Protein AF-A0A1U8MN24-F1 (afdb_monomer)

Secondary structure (DSSP, 8-state):
-HHHHHHHHHHHHHHHHHT-----SBGGGTSBPPGGG-EE-TTS-EE-SHHHHBGGGT--BS-B-S-SS---------S----HHHHTT--HHHHHHHSTTTT-TT-TTTTTS-HHHHHHHHTT-TTTTTSSSHHHHHHHHHHHHHHHHHHT-----GGGTS--

Nearest PDB structures (foldseek):
  6lnr-assembly1_A  TM=5.859E-01  e=6.551E-09  Simarouba glauca
  2z39-assembly2_B  TM=9.961E-01  e=8.022E-05  Brassica juncea
  2z37-assembly4_D  TM=9.514E-01  e=1.496E-04  Brassica juncea
  4wp4-assembly1_A  TM=9.692E-01  e=2.464E-04  Hevea brasiliensis
  1q9b-assembly1_A  TM=9.656E-01  e=3.581E-04  Hevea brasiliensis

Solvent-accessible surface area (backbone atoms only — not comparable to full-atom values): 9898 Å² total; per-residue (Å²): 119,72,66,62,56,52,53,53,52,53,52,51,52,54,53,57,61,72,66,64,73,79,50,56,8,26,74,91,36,78,60,30,70,38,83,90,69,38,7,15,13,58,79,12,40,69,35,85,49,66,71,14,16,16,47,92,54,42,26,66,38,66,56,40,82,82,66,93,70,81,84,84,88,84,89,88,83,90,85,86,84,77,45,58,60,41,42,80,71,49,47,65,68,57,53,45,67,76,49,72,62,53,61,36,89,89,36,94,56,41,79,66,87,44,61,68,58,52,45,57,55,45,67,77,38,74,65,59,43,56,52,79,54,73,70,49,18,46,48,49,50,51,50,51,54,50,53,54,44,62,80,63,57,71,92,73,52,76,79,63,75,77,57,133

Radius of gyration: 22.67 Å; Cα contacts (8 Å, |Δi|>4): 159; chains: 1; bounding box: 44×64×62 Å

Foldseek 3Di:
DVVVVVVVVVVVVVVVVVPPDDQQAAVSNVHHADPPQAWQAQRRDGDHDCCRADVVNVIGGNHDPPDDDDDDDDDDDDDDPCLALPCVLAPQVNVCVLVVCCLPPPHPCHPVDHPVVVSVVVVVVNCQLVDDDSVVSNVSVVVVSVVVCVVRPDPPDPVNVPDD

Sequence (164 aa):
MRLHTLLFSSLFLSYAVLLATAVQCGEEAGGGLCPGEICCSKWGYCGTTNSYCLVENGCQLNCSDGDSGGGGGGGRRGSGRDGGALGDIISSEMFEEMLPYRNHYLCPAANFYTYDAFIAAAKLYPDFAATGDNDTRKREVAAFLGQTSEETTGTITMANLENP

pLDDT: mean 77.44, std 15.34, range [38.62, 96.69]

Mean predicted aligned error: 16.93 Å

Structure (mmCIF, N/CA/C/O backbone):
data_AF-A0A1U8MN24-F1
#
_entry.id   AF-A0A1U8MN24-F1
#
loop_
_atom_site.group_PDB
_atom_site.id
_atom_site.type_symbol
_atom_site.label_atom_id
_atom_site.label_alt_id
_atom_site.label_comp_id
_atom_site.label_asym_id
_atom_site.label_entity_id
_atom_site.label_seq_id
_atom_site.pdbx_PDB_ins_code
_atom_site.Cartn_x
_atom_site.Cartn_y
_atom_site.Cartn_z
_atom_site.occupancy
_atom_site.B_iso_or_equiv
_atom_site.auth_seq_id
_atom_site.auth_comp_id
_atom_site.auth_asym_id
_atom_site.auth_atom_id
_atom_site.pdbx_PDB_model_num
ATOM 1 N N . MET A 1 1 ? 10.424 44.839 -42.350 1.00 60.81 1 MET A N 1
ATOM 2 C CA . MET A 1 1 ? 10.642 44.535 -40.914 1.00 60.81 1 MET A CA 1
ATOM 3 C C . MET A 1 1 ? 9.441 43.883 -40.219 1.00 60.81 1 MET A C 1
ATOM 5 O O . MET A 1 1 ? 9.680 43.074 -39.341 1.00 60.81 1 MET A O 1
ATOM 9 N N . ARG A 1 2 ? 8.179 44.142 -40.613 1.00 67.12 2 ARG A N 1
ATOM 10 C CA . ARG A 1 2 ? 6.997 43.559 -39.935 1.00 67.12 2 ARG A CA 1
ATOM 11 C C . ARG A 1 2 ? 6.655 42.100 -40.296 1.00 67.12 2 ARG A C 1
ATOM 13 O O . ARG A 1 2 ? 6.016 41.428 -39.501 1.00 67.12 2 ARG A O 1
ATOM 20 N N . LEU A 1 3 ? 7.100 41.590 -41.451 1.00 60.22 3 LEU A N 1
ATOM 21 C CA . LEU A 1 3 ? 6.830 40.201 -41.863 1.00 60.22 3 LEU A CA 1
ATOM 22 C C . LEU A 1 3 ? 7.701 39.185 -41.101 1.00 60.22 3 LEU A C 1
ATOM 24 O O . LEU A 1 3 ? 7.200 38.167 -40.641 1.00 60.22 3 LEU A O 1
ATOM 28 N N . HIS A 1 4 ? 8.980 39.499 -40.876 1.00 68.69 4 HIS A N 1
ATOM 29 C CA . HIS A 1 4 ? 9.883 38.631 -40.110 1.00 68.69 4 HIS A CA 1
ATOM 30 C C . HIS A 1 4 ? 9.493 38.549 -38.627 1.00 68.69 4 HIS A C 1
ATOM 32 O O . HIS A 1 4 ? 9.521 37.465 -38.060 1.00 68.69 4 HIS A O 1
ATOM 38 N N . THR A 1 5 ? 9.051 39.650 -38.007 1.00 68.19 5 THR A N 1
ATOM 39 C CA . THR A 1 5 ? 8.582 39.644 -36.608 1.00 68.19 5 THR A CA 1
ATOM 40 C C . THR A 1 5 ? 7.332 38.786 -36.400 1.00 68.19 5 THR A C 1
ATOM 42 O O . THR A 1 5 ? 7.204 38.156 -35.355 1.00 68.19 5 THR A O 1
ATOM 45 N N . LEU A 1 6 ? 6.436 38.712 -37.393 1.00 71.25 6 LEU A N 1
ATOM 46 C CA . LEU A 1 6 ? 5.249 37.848 -37.334 1.00 71.25 6 LEU A CA 1
ATOM 47 C C . LEU A 1 6 ? 5.609 36.367 -37.520 1.00 71.25 6 LEU A C 1
ATOM 49 O O . LEU A 1 6 ? 5.080 35.520 -36.806 1.00 71.25 6 LEU A O 1
ATOM 53 N N . LEU A 1 7 ? 6.559 36.059 -38.411 1.00 77.19 7 LEU A N 1
ATOM 54 C CA . LEU A 1 7 ? 7.052 34.691 -38.599 1.00 77.19 7 LEU A CA 1
ATOM 55 C C . LEU A 1 7 ? 7.749 34.168 -37.337 1.00 77.19 7 LEU A C 1
ATOM 57 O O . LEU A 1 7 ? 7.397 33.088 -36.868 1.00 77.19 7 LEU A O 1
ATOM 61 N N . PHE A 1 8 ? 8.645 34.956 -36.731 1.00 73.81 8 PHE A N 1
ATOM 62 C CA . PHE A 1 8 ? 9.306 34.590 -35.472 1.00 73.81 8 PHE A CA 1
ATOM 63 C C . PHE A 1 8 ? 8.319 34.450 -34.307 1.00 73.81 8 PHE A C 1
ATOM 65 O O . PHE A 1 8 ? 8.429 33.499 -33.540 1.00 73.81 8 PHE A O 1
ATOM 72 N N . SER A 1 9 ? 7.325 35.338 -34.199 1.00 73.69 9 SER A N 1
ATOM 73 C CA . SER A 1 9 ? 6.279 35.243 -33.174 1.00 73.69 9 SER A CA 1
ATOM 74 C C . SER A 1 9 ? 5.438 33.968 -33.316 1.00 73.69 9 SER A C 1
ATOM 76 O O . SER A 1 9 ? 5.183 33.305 -32.313 1.00 73.69 9 SER A O 1
ATOM 78 N N . SER A 1 10 ? 5.060 33.585 -34.542 1.00 76.38 10 SER A N 1
ATOM 79 C CA . SER A 1 10 ? 4.292 32.355 -34.781 1.00 76.38 10 SER A CA 1
ATOM 80 C C . SER A 1 10 ? 5.110 31.087 -34.515 1.00 76.38 10 SER A C 1
ATOM 82 O O . SER A 1 10 ? 4.598 30.148 -33.908 1.00 76.38 10 SER A O 1
ATOM 84 N N . LEU A 1 11 ? 6.399 31.088 -34.883 1.00 73.44 11 LEU A N 1
ATOM 85 C CA . LEU A 1 11 ? 7.303 29.964 -34.645 1.00 73.44 11 LEU A CA 1
ATOM 86 C C . LEU A 1 11 ? 7.528 29.764 -33.140 1.00 73.44 11 LEU A C 1
ATOM 88 O O . LEU A 1 11 ? 7.487 28.639 -32.649 1.00 73.44 11 LEU A O 1
ATOM 92 N N . PHE A 1 12 ? 7.683 30.864 -32.398 1.00 69.69 12 PHE A N 1
ATOM 93 C CA . PHE A 1 12 ? 7.861 30.848 -30.948 1.00 69.69 12 PHE A CA 1
ATOM 94 C C . PHE A 1 12 ? 6.597 30.379 -30.212 1.00 69.69 12 PHE A C 1
ATOM 96 O O . PHE A 1 12 ? 6.700 29.562 -29.301 1.00 69.69 12 PHE A O 1
ATOM 103 N N . LEU A 1 13 ? 5.402 30.809 -30.648 1.00 66.56 13 LEU A N 1
ATOM 104 C CA . LEU A 1 13 ? 4.139 30.283 -30.113 1.00 66.56 13 LEU A CA 1
A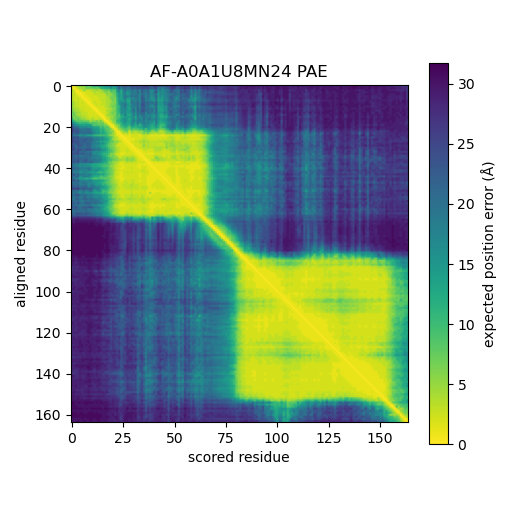TOM 105 C C . LEU A 1 13 ? 3.976 28.784 -30.407 1.00 66.56 13 LEU A C 1
ATOM 107 O O . LEU A 1 13 ? 3.576 28.034 -29.524 1.00 66.56 13 LEU A O 1
ATOM 111 N N . SER A 1 14 ? 4.314 28.327 -31.617 1.00 67.12 14 SER A N 1
ATOM 112 C CA . SER A 1 14 ? 4.215 26.904 -31.974 1.00 67.12 14 SER A CA 1
ATOM 113 C C . SER A 1 14 ? 5.208 26.018 -31.206 1.00 67.12 14 SER A C 1
ATOM 115 O O . SER A 1 14 ? 4.855 24.916 -30.798 1.00 67.12 14 SER A O 1
ATOM 117 N N . TYR A 1 15 ? 6.417 26.521 -30.931 1.00 70.62 15 TYR A N 1
ATOM 118 C CA . TYR A 1 15 ? 7.419 25.836 -30.111 1.00 70.62 15 TYR A CA 1
ATOM 119 C C . TYR A 1 15 ? 7.010 25.780 -28.631 1.00 70.62 15 TYR A C 1
ATOM 121 O O . TYR A 1 15 ? 7.225 24.768 -27.969 1.00 70.62 15 TYR A O 1
ATOM 129 N N . ALA A 1 16 ? 6.353 26.830 -28.124 1.00 62.59 16 ALA A N 1
ATOM 130 C CA . ALA A 1 16 ? 5.813 26.850 -26.766 1.00 62.59 16 ALA A CA 1
ATOM 131 C C . ALA A 1 16 ? 4.684 25.819 -26.560 1.00 62.59 16 ALA A C 1
ATOM 133 O O . ALA A 1 16 ? 4.604 25.218 -25.494 1.00 62.59 16 ALA A O 1
ATOM 134 N N . VAL A 1 17 ? 3.855 25.562 -27.581 1.00 60.62 17 VAL A N 1
ATOM 135 C CA . VAL A 1 17 ? 2.793 24.535 -27.529 1.00 60.62 17 VAL A CA 1
ATOM 136 C C . VAL A 1 17 ? 3.368 23.109 -27.529 1.00 60.62 17 VAL A C 1
ATOM 138 O O . VAL A 1 17 ? 2.798 22.224 -26.900 1.00 60.62 17 VAL A O 1
ATOM 141 N N . LEU A 1 18 ? 4.525 22.881 -28.163 1.00 56.06 18 LEU A N 1
ATOM 142 C CA . LEU A 1 18 ? 5.215 21.580 -28.180 1.00 56.06 18 LEU A CA 1
ATOM 143 C C . LEU A 1 18 ? 5.908 21.210 -26.854 1.00 56.06 18 LEU A C 1
ATOM 145 O O . LEU A 1 18 ? 6.249 20.048 -26.658 1.00 56.06 18 LEU A O 1
ATOM 149 N N . LEU A 1 19 ? 6.090 22.165 -25.938 1.00 54.44 19 LEU A N 1
ATOM 150 C CA . LEU A 1 19 ? 6.617 21.935 -24.585 1.00 54.44 19 LEU A CA 1
ATOM 151 C C . LEU A 1 19 ? 5.507 21.773 -23.531 1.00 54.44 19 LEU A C 1
ATOM 153 O O . LEU A 1 19 ? 5.799 21.786 -22.335 1.00 54.44 19 LEU A O 1
ATOM 157 N N . ALA A 1 20 ? 4.246 21.613 -23.954 1.00 53.12 20 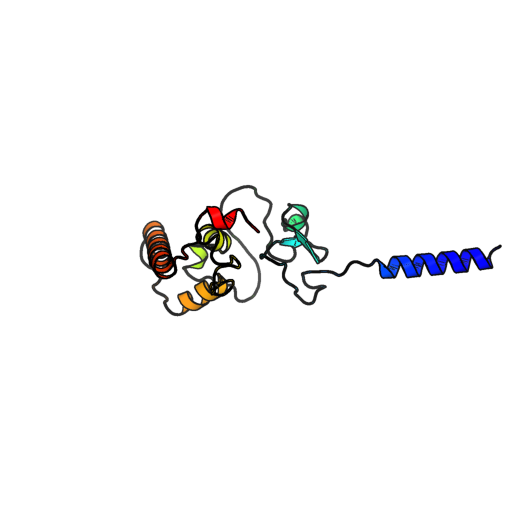ALA A N 1
ATOM 158 C CA . ALA A 1 20 ? 3.155 21.225 -23.071 1.00 53.12 20 ALA A CA 1
ATOM 159 C C . ALA A 1 20 ? 3.404 19.795 -22.566 1.00 53.12 20 ALA A C 1
ATOM 161 O O . ALA A 1 20 ? 3.157 18.792 -23.229 1.00 53.12 20 ALA A O 1
ATOM 162 N N . THR A 1 21 ? 3.987 19.749 -21.384 1.00 57.28 21 THR A N 1
ATOM 163 C CA . THR A 1 21 ? 4.193 18.608 -20.506 1.00 57.28 21 THR A CA 1
ATOM 164 C C . THR A 1 21 ? 3.041 17.600 -20.524 1.00 57.28 21 THR A C 1
ATOM 166 O O . THR A 1 21 ? 1.889 17.965 -20.284 1.00 57.28 21 THR A O 1
ATOM 169 N N . ALA A 1 22 ? 3.356 16.326 -20.761 1.00 63.38 22 ALA A N 1
ATOM 170 C CA . ALA A 1 22 ? 2.395 15.239 -20.637 1.00 63.38 22 ALA A CA 1
ATOM 171 C C . ALA A 1 22 ? 1.944 15.112 -19.175 1.00 63.38 22 ALA A C 1
ATOM 173 O O . ALA A 1 22 ? 2.760 14.820 -18.300 1.00 63.38 22 ALA A O 1
ATOM 174 N N . VAL A 1 23 ? 0.654 15.335 -18.927 1.00 72.56 23 VAL A N 1
ATOM 175 C CA . VAL A 1 23 ? -0.007 14.958 -17.674 1.00 72.56 23 VAL A CA 1
ATOM 176 C C . VAL A 1 23 ? 0.197 13.453 -17.475 1.00 72.56 23 VAL A C 1
ATOM 178 O O . VAL A 1 23 ? -0.081 12.651 -18.365 1.00 72.56 23 VAL A O 1
ATOM 181 N N . GLN A 1 24 ? 0.762 13.085 -16.328 1.00 84.50 24 GLN A N 1
ATOM 182 C CA . GLN A 1 24 ? 1.195 11.729 -15.987 1.00 84.50 24 GLN A CA 1
ATOM 183 C C . GLN A 1 24 ? 0.119 10.950 -15.230 1.00 84.50 24 GLN A C 1
ATOM 185 O O . GLN A 1 24 ? 0.064 9.726 -15.320 1.00 84.50 24 GLN A O 1
ATOM 190 N N . CYS A 1 25 ? -0.714 11.654 -14.468 1.00 89.12 25 CYS A N 1
ATOM 191 C CA . CYS A 1 25 ? -1.692 11.050 -13.578 1.00 89.12 25 CYS A CA 1
ATOM 192 C C . CYS A 1 25 ? -2.967 11.890 -13.481 1.00 89.12 25 CYS A C 1
ATOM 194 O O . CYS A 1 25 ? -2.997 13.052 -13.885 1.00 89.12 25 CYS A O 1
ATOM 196 N N . GLY A 1 26 ? -4.017 11.305 -12.912 1.00 86.69 26 GLY A N 1
ATOM 197 C CA . GLY A 1 26 ? -5.263 12.014 -12.649 1.00 86.69 26 GLY A CA 1
ATOM 198 C C . GLY A 1 26 ? -6.214 12.046 -13.843 1.00 86.69 26 GLY A C 1
ATOM 199 O O . GLY A 1 26 ? -6.031 11.338 -14.837 1.00 86.69 26 GLY A O 1
ATOM 200 N N . GLU A 1 27 ? -7.276 12.837 -13.729 1.00 84.62 27 GLU A N 1
ATOM 201 C CA . GLU A 1 27 ? -8.404 12.822 -14.672 1.00 84.62 27 GLU A CA 1
ATOM 202 C C . GLU A 1 27 ? -7.979 13.209 -16.093 1.00 84.62 27 GLU A C 1
ATOM 204 O O . GLU A 1 27 ? -8.402 12.593 -17.072 1.00 84.62 27 GLU A O 1
ATOM 209 N N . GLU A 1 28 ? -7.061 14.170 -16.197 1.00 81.00 28 GLU A N 1
ATOM 210 C CA . GLU A 1 28 ? -6.514 14.658 -17.465 1.00 81.00 28 GLU A CA 1
ATOM 211 C C . GLU A 1 28 ? -5.627 13.613 -18.170 1.00 81.00 28 GLU A C 1
ATOM 213 O O . GLU A 1 28 ? -5.440 13.682 -19.383 1.00 81.00 28 GLU A O 1
ATOM 218 N N . ALA A 1 29 ? -5.139 12.604 -17.435 1.00 82.94 29 ALA A N 1
ATOM 219 C CA . ALA A 1 29 ? -4.409 11.449 -17.964 1.00 82.94 29 ALA A CA 1
ATOM 220 C C . ALA A 1 29 ? -5.321 10.222 -18.156 1.00 82.94 29 ALA A C 1
ATOM 222 O O . ALA A 1 29 ? -4.838 9.093 -18.224 1.00 82.94 29 ALA A O 1
ATOM 223 N N . GLY A 1 30 ? -6.646 10.408 -18.185 1.00 80.56 30 GLY A N 1
ATOM 224 C CA . GLY A 1 30 ? -7.604 9.303 -18.280 1.00 80.56 30 GLY A CA 1
ATOM 225 C C . GLY A 1 30 ? -7.667 8.437 -17.017 1.00 80.56 30 GLY A C 1
ATOM 226 O O . GLY A 1 30 ? -7.983 7.254 -17.105 1.00 80.56 30 GLY A O 1
ATOM 227 N N . GLY A 1 31 ? -7.346 9.008 -15.852 1.00 80.56 31 GLY A N 1
ATOM 228 C CA . GLY A 1 31 ? -7.279 8.289 -14.577 1.00 80.56 31 GLY A CA 1
ATOM 229 C C . GLY A 1 31 ? -5.931 7.615 -14.312 1.00 80.56 31 GLY A C 1
ATOM 230 O O . GLY A 1 31 ? -5.872 6.674 -13.524 1.00 80.56 31 GLY A O 1
ATOM 231 N N . GLY A 1 32 ? -4.857 8.066 -14.970 1.00 80.88 32 GLY A N 1
ATOM 232 C CA . GLY A 1 32 ? -3.508 7.528 -14.784 1.00 80.88 32 GLY A CA 1
ATOM 233 C C . GLY A 1 32 ? -3.062 7.543 -13.317 1.00 80.88 32 GLY A C 1
ATOM 234 O O . GLY A 1 32 ? -3.288 8.518 -12.596 1.00 80.88 32 GLY A O 1
ATOM 235 N N . LEU A 1 33 ? -2.421 6.456 -12.884 1.00 83.75 33 LEU A N 1
ATOM 236 C CA . LEU A 1 33 ? -1.858 6.306 -11.542 1.00 83.75 33 LEU A CA 1
ATOM 237 C C . LEU A 1 33 ? -0.363 6.616 -11.549 1.00 83.75 33 LEU A C 1
ATOM 239 O O . LEU A 1 33 ? 0.342 6.344 -12.521 1.00 83.75 33 LEU A O 1
ATOM 243 N N . CYS A 1 34 ? 0.126 7.140 -10.430 1.00 83.88 34 CYS A N 1
ATOM 244 C CA . CYS A 1 34 ? 1.550 7.342 -10.238 1.00 83.88 34 CYS A CA 1
ATOM 245 C C . CYS A 1 34 ? 2.268 6.025 -9.910 1.00 83.88 34 CYS A C 1
ATOM 247 O O . CYS A 1 34 ? 1.766 5.249 -9.091 1.00 83.88 34 CYS A O 1
ATOM 249 N N . PRO A 1 35 ? 3.457 5.772 -10.490 1.00 81.44 35 PRO A N 1
ATOM 250 C CA . PRO A 1 35 ? 4.293 4.643 -10.094 1.00 81.44 35 PRO A CA 1
ATOM 251 C C . PRO A 1 35 ? 4.609 4.679 -8.593 1.00 81.44 35 PRO A C 1
ATOM 253 O O . PRO A 1 35 ? 4.934 5.738 -8.058 1.00 81.44 35 PRO A O 1
ATOM 256 N N . GLY A 1 36 ? 4.521 3.527 -7.924 1.00 68.62 36 GLY A N 1
ATOM 257 C CA . GLY A 1 36 ? 4.769 3.422 -6.480 1.00 68.62 36 GLY A CA 1
ATOM 258 C C . GLY A 1 36 ? 3.685 4.053 -5.605 1.00 68.62 36 GLY A C 1
ATOM 259 O O . GLY A 1 36 ? 3.963 4.374 -4.457 1.00 68.62 36 GLY A O 1
ATOM 260 N N . GLU A 1 37 ? 2.483 4.275 -6.153 1.00 78.31 37 GLU A N 1
ATOM 261 C CA . GLU A 1 37 ? 1.324 4.802 -5.420 1.00 78.31 37 GLU A CA 1
ATOM 262 C C . GLU A 1 37 ? 1.582 6.166 -4.744 1.00 78.31 37 GLU A C 1
ATOM 264 O O . GLU A 1 37 ? 0.929 6.524 -3.767 1.00 78.31 37 GLU A O 1
ATOM 269 N N . ILE A 1 38 ? 2.484 6.983 -5.299 1.00 84.06 38 ILE A N 1
ATOM 270 C CA . ILE A 1 38 ? 2.728 8.350 -4.812 1.00 84.06 38 ILE A CA 1
ATOM 271 C C . ILE A 1 38 ? 1.616 9.325 -5.236 1.00 84.06 38 ILE A C 1
ATOM 273 O O . ILE A 1 38 ? 0.791 9.026 -6.101 1.00 84.06 38 ILE A O 1
ATOM 277 N N . CYS A 1 39 ? 1.591 10.509 -4.627 1.00 92.56 39 CYS A N 1
ATOM 278 C CA . CYS A 1 39 ? 0.501 11.465 -4.785 1.00 92.56 39 CYS A CA 1
ATOM 279 C C . CYS A 1 39 ? 0.425 12.039 -6.203 1.00 92.56 39 CYS A C 1
ATOM 281 O O . CYS A 1 39 ? 1.438 12.446 -6.783 1.00 92.56 39 CYS A O 1
ATOM 283 N N . CYS A 1 40 ? -0.794 12.149 -6.728 1.00 92.75 40 CYS A N 1
ATOM 284 C CA . CYS A 1 40 ? -1.075 12.868 -7.960 1.00 92.75 40 CYS A CA 1
ATOM 285 C C . CYS A 1 40 ? -1.525 14.292 -7.641 1.00 92.75 40 CYS A C 1
ATOM 287 O O . CYS A 1 40 ? -2.612 14.511 -7.107 1.00 92.75 40 CYS A O 1
ATOM 289 N N . SER A 1 41 ? -0.698 15.268 -7.998 1.00 91.88 41 SER A N 1
ATOM 290 C CA . SER A 1 41 ? -1.014 16.684 -7.819 1.00 91.88 41 SER A CA 1
ATOM 291 C C . SER A 1 41 ? -2.218 17.128 -8.653 1.00 91.88 41 SER A C 1
ATOM 293 O O . SER A 1 41 ? -2.600 16.495 -9.637 1.00 91.88 41 SER A O 1
ATOM 295 N N . LYS A 1 42 ? -2.741 18.314 -8.325 1.00 92.44 42 LYS A N 1
ATOM 296 C CA . LYS A 1 42 ? -3.781 19.001 -9.104 1.00 92.44 42 LYS A CA 1
ATOM 297 C C . LYS A 1 42 ? -3.469 19.120 -10.593 1.00 92.44 42 LYS A C 1
ATOM 299 O O . LYS A 1 42 ? -4.389 19.146 -11.396 1.00 92.44 42 LYS A O 1
ATOM 304 N N . TRP A 1 43 ? -2.192 19.190 -10.949 1.00 90.19 43 TRP A N 1
ATOM 305 C CA . TRP A 1 43 ? -1.729 19.414 -12.317 1.00 90.19 43 TRP A CA 1
ATOM 306 C C . TRP A 1 43 ? -1.371 18.117 -13.051 1.00 90.19 43 TRP A C 1
ATOM 308 O O . TRP A 1 43 ? -0.739 18.169 -14.101 1.00 90.19 43 TRP A O 1
ATOM 318 N N . GLY A 1 44 ? -1.711 16.958 -12.478 1.00 91.75 44 GLY A N 1
ATOM 319 C CA . GLY A 1 44 ? -1.483 15.665 -13.112 1.00 91.75 44 GLY A CA 1
ATOM 320 C C . GLY A 1 44 ? -0.028 15.206 -13.099 1.00 91.75 44 GLY A C 1
ATOM 321 O O . GLY A 1 44 ? 0.409 14.508 -14.009 1.00 91.75 44 GLY A O 1
ATOM 322 N N . TYR A 1 45 ? 0.731 15.587 -12.072 1.00 91.31 45 TYR A N 1
ATOM 323 C CA . TYR A 1 45 ? 2.100 15.110 -11.851 1.00 91.31 45 TYR A CA 1
ATOM 324 C C . TYR A 1 45 ? 2.230 14.328 -10.566 1.00 91.31 45 TYR A C 1
ATOM 326 O O . TYR A 1 45 ? 1.585 14.661 -9.570 1.00 91.31 45 TYR A O 1
ATOM 334 N N . CYS A 1 46 ? 3.149 13.372 -10.589 1.00 91.25 46 CYS A N 1
ATOM 335 C CA . CYS A 1 46 ? 3.466 12.510 -9.469 1.00 91.25 46 CYS A CA 1
ATOM 336 C C . CYS A 1 46 ? 4.537 13.120 -8.561 1.00 91.25 46 CYS A C 1
ATOM 338 O O . CYS A 1 46 ? 5.557 13.615 -9.041 1.00 91.25 46 CYS A O 1
ATOM 340 N N . GLY A 1 47 ? 4.327 13.061 -7.248 1.00 86.56 47 GLY A N 1
ATOM 341 C CA . GLY A 1 47 ? 5.293 13.540 -6.263 1.00 86.56 47 GLY A CA 1
ATOM 342 C C . GLY A 1 47 ? 4.874 13.232 -4.831 1.00 86.56 47 GLY A C 1
ATOM 343 O O . GLY A 1 47 ? 3.776 12.749 -4.586 1.00 86.56 47 GLY A O 1
ATOM 344 N N . THR A 1 48 ? 5.763 13.503 -3.878 1.00 85.31 48 THR A N 1
ATOM 345 C CA . THR A 1 48 ? 5.582 13.146 -2.456 1.00 85.31 48 THR A CA 1
ATOM 346 C C . THR A 1 48 ? 5.576 14.349 -1.515 1.00 85.31 48 THR A C 1
ATOM 348 O O . THR A 1 48 ? 5.449 14.192 -0.305 1.00 85.31 48 THR A O 1
ATOM 351 N N . THR A 1 49 ? 5.742 15.570 -2.030 1.00 85.94 49 THR A N 1
ATOM 352 C CA . THR A 1 49 ? 5.724 16.772 -1.186 1.00 85.94 49 THR A CA 1
ATOM 353 C C . THR A 1 49 ? 4.297 17.265 -0.955 1.00 85.94 49 THR A C 1
ATOM 355 O O . THR A 1 49 ? 3.370 16.937 -1.698 1.00 85.94 49 THR A O 1
ATOM 358 N N . ASN A 1 50 ? 4.122 18.145 0.032 1.00 84.69 50 ASN A N 1
ATOM 359 C CA . ASN A 1 50 ? 2.825 18.738 0.365 1.00 84.69 50 ASN A CA 1
ATOM 360 C C . ASN A 1 50 ? 2.109 19.391 -0.836 1.00 84.69 50 ASN A C 1
ATOM 362 O O . ASN A 1 50 ? 0.884 19.375 -0.908 1.00 84.69 50 ASN A O 1
ATOM 366 N N . SER A 1 51 ? 2.829 19.941 -1.817 1.00 83.44 51 SER A N 1
ATOM 367 C CA . SER A 1 51 ? 2.200 20.513 -3.019 1.00 83.44 51 SER A CA 1
ATOM 368 C C . SER A 1 51 ? 1.539 19.468 -3.925 1.00 83.44 51 SER A C 1
ATOM 370 O O . SER A 1 51 ? 0.679 19.819 -4.727 1.00 83.44 51 SER A O 1
ATOM 372 N N . TYR A 1 52 ? 1.950 18.204 -3.813 1.00 88.56 52 TYR A N 1
ATOM 373 C CA . TYR A 1 52 ? 1.400 17.078 -4.568 1.00 88.56 52 TYR A CA 1
ATOM 374 C C . TYR A 1 52 ? 0.353 16.331 -3.764 1.00 88.56 52 TYR A C 1
ATOM 376 O O . TYR A 1 52 ? -0.662 15.944 -4.325 1.00 88.56 52 TYR A O 1
ATOM 384 N N . CYS A 1 53 ? 0.610 16.151 -2.470 1.00 89.12 53 CYS A N 1
ATOM 385 C CA . CYS A 1 53 ? -0.195 15.296 -1.615 1.00 89.12 53 CYS A CA 1
ATOM 386 C C . CYS A 1 53 ? -1.338 16.032 -0.928 1.00 89.12 53 CYS A C 1
ATOM 388 O O . CYS A 1 53 ? -2.369 15.418 -0.689 1.00 89.12 53 CYS A O 1
ATOM 390 N N . LEU A 1 54 ? -1.217 17.328 -0.613 1.00 85.31 54 LEU A N 1
ATOM 391 C CA . LEU A 1 54 ? -2.260 17.976 0.177 1.00 85.31 54 LEU A CA 1
ATOM 392 C C . LEU A 1 54 ? -3.563 18.132 -0.603 1.00 85.31 54 LEU A C 1
ATOM 394 O O . LEU A 1 54 ? -3.581 18.703 -1.697 1.00 85.31 54 LEU A O 1
ATOM 398 N N . VAL A 1 55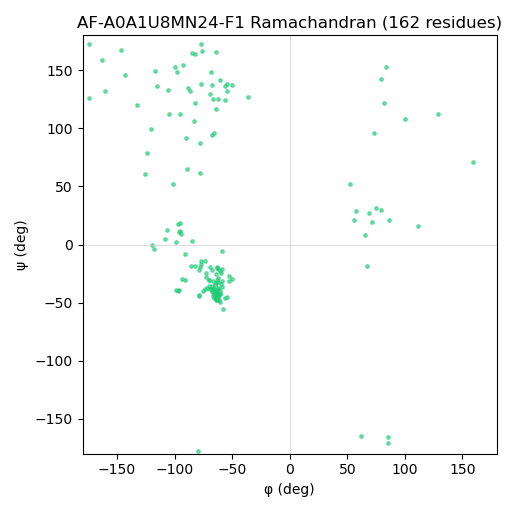 ? -4.666 17.706 0.012 1.00 83.12 55 VAL A N 1
ATOM 399 C CA . VAL A 1 55 ? -6.016 17.937 -0.524 1.00 83.12 55 VAL A CA 1
ATOM 400 C C . VAL A 1 55 ? -6.282 19.435 -0.692 1.00 83.12 55 VAL A C 1
ATOM 402 O O . VAL A 1 55 ? -6.835 19.847 -1.710 1.00 83.12 55 VAL A O 1
ATOM 405 N N . GLU A 1 56 ? -5.778 20.274 0.220 1.00 83.38 56 GLU A N 1
ATOM 406 C CA . GLU A 1 56 ? -5.850 21.740 0.105 1.00 83.38 56 GLU A CA 1
ATOM 407 C C . GLU A 1 56 ? -5.169 22.282 -1.163 1.00 83.38 56 GLU A C 1
ATOM 409 O O . GLU A 1 56 ? -5.621 23.270 -1.744 1.00 83.38 56 GLU A O 1
ATOM 414 N N . ASN A 1 57 ? -4.116 21.609 -1.640 1.00 82.81 57 ASN A N 1
ATOM 415 C CA . ASN A 1 57 ? -3.419 21.956 -2.880 1.00 82.81 57 ASN A CA 1
ATOM 416 C C . ASN A 1 57 ? -4.089 21.354 -4.130 1.00 82.81 57 ASN A C 1
ATOM 418 O O . ASN A 1 57 ? -3.609 21.551 -5.248 1.00 82.81 57 ASN A O 1
ATOM 422 N N . GLY A 1 58 ? -5.222 20.668 -3.961 1.00 85.94 58 GLY A N 1
ATOM 423 C CA . GLY A 1 58 ? -6.005 20.063 -5.033 1.00 85.94 58 GLY A CA 1
ATOM 424 C C . GLY A 1 58 ? -5.449 18.733 -5.526 1.00 85.94 58 GLY A C 1
ATOM 425 O O . GLY A 1 58 ? -5.600 18.425 -6.705 1.00 85.94 58 GLY A O 1
ATOM 426 N N . CYS A 1 59 ? -4.782 17.970 -4.659 1.00 91.06 59 CYS A N 1
ATOM 427 C CA . CYS A 1 59 ? -4.380 16.605 -4.973 1.00 91.06 59 CYS A CA 1
ATOM 428 C C . CYS A 1 59 ? -5.564 15.776 -5.517 1.00 91.06 59 CYS A C 1
ATOM 430 O O . CYS A 1 59 ? -6.682 15.862 -5.007 1.00 91.06 59 CYS A O 1
ATOM 432 N N . GLN A 1 60 ? -5.311 14.989 -6.565 1.00 87.56 60 GLN A N 1
ATOM 433 C CA . GLN A 1 60 ? -6.314 14.181 -7.261 1.00 87.56 60 GLN A CA 1
ATOM 434 C C . GLN A 1 60 ? -6.351 12.726 -6.764 1.00 87.56 60 GLN A C 1
ATOM 436 O O . GLN A 1 60 ? -7.426 12.139 -6.654 1.00 87.56 60 GLN A O 1
ATOM 441 N N . LEU A 1 61 ? -5.190 12.120 -6.480 1.00 83.56 61 LEU A N 1
ATOM 442 C CA . LEU A 1 61 ? -5.053 10.707 -6.092 1.00 83.56 61 LEU A CA 1
ATOM 443 C C . LEU A 1 61 ? -3.957 10.548 -5.033 1.00 83.56 61 LEU A C 1
ATOM 445 O O . LEU A 1 61 ? -2.951 11.249 -5.095 1.00 83.56 61 LEU A O 1
ATOM 449 N N . ASN A 1 62 ? -4.139 9.600 -4.109 1.00 83.81 62 ASN A N 1
ATOM 450 C CA . ASN A 1 62 ? -3.213 9.306 -3.004 1.00 83.81 62 ASN A CA 1
ATOM 451 C C . ASN A 1 62 ? -2.847 10.556 -2.190 1.00 83.81 62 ASN A C 1
ATOM 453 O O . ASN A 1 62 ? -1.683 10.888 -2.004 1.00 83.81 62 ASN A O 1
ATOM 457 N N . CYS A 1 63 ? -3.880 11.276 -1.754 1.00 86.06 63 CYS A N 1
ATOM 458 C CA . CYS A 1 63 ? -3.767 12.570 -1.092 1.00 86.06 63 CYS A CA 1
ATOM 459 C C . CYS A 1 63 ? -3.716 12.457 0.433 1.00 86.06 63 CYS A C 1
ATOM 461 O O . CYS A 1 63 ? -4.275 11.530 1.014 1.00 86.06 63 CYS A O 1
ATOM 463 N N . SER A 1 64 ? -3.107 13.453 1.069 1.00 78.69 64 SER A N 1
ATOM 464 C CA . SER A 1 64 ? -2.988 13.622 2.514 1.00 78.69 64 SER A CA 1
ATOM 465 C C . SER A 1 64 ? -3.746 14.875 2.961 1.00 78.69 64 SER A C 1
ATOM 467 O O . SER A 1 64 ? -3.636 15.939 2.349 1.00 78.69 64 SER A O 1
ATOM 469 N N . ASP A 1 65 ? -4.490 14.789 4.057 1.00 67.06 65 ASP A N 1
ATOM 470 C CA . ASP A 1 65 ? -5.250 15.914 4.610 1.00 67.06 65 ASP A CA 1
ATOM 471 C C . ASP A 1 65 ? -4.405 16.731 5.594 1.00 67.06 65 ASP A C 1
ATOM 473 O O . ASP A 1 65 ? -4.695 16.756 6.779 1.00 67.06 65 ASP A O 1
ATOM 477 N N . GLY A 1 66 ? -3.339 17.384 5.124 1.00 58.84 66 GLY A N 1
ATOM 478 C CA . GLY A 1 66 ? -2.737 18.561 5.783 1.00 58.84 66 GLY A CA 1
ATOM 479 C C . GLY A 1 66 ? -2.055 18.382 7.141 1.00 58.84 66 GLY A C 1
ATOM 480 O O . GLY A 1 66 ? -1.245 19.233 7.504 1.00 58.84 66 GLY A O 1
ATOM 481 N N . ASP A 1 67 ? -2.323 17.309 7.875 1.00 50.66 67 ASP A N 1
ATOM 482 C CA . ASP A 1 67 ? -1.924 17.178 9.264 1.00 50.66 67 ASP A CA 1
ATOM 483 C C . ASP A 1 67 ? -0.746 16.218 9.372 1.00 50.66 67 ASP A C 1
ATOM 485 O O . ASP A 1 67 ? -0.821 15.017 9.096 1.00 50.66 67 ASP A O 1
ATOM 489 N N . SER A 1 68 ? 0.399 16.784 9.734 1.00 57.41 68 SER A N 1
ATOM 490 C CA . SER A 1 68 ? 1.554 15.996 10.125 1.00 57.41 68 SER A CA 1
ATOM 491 C C . SER A 1 68 ? 1.227 15.308 11.446 1.00 57.41 68 SER A C 1
ATOM 493 O O . SER A 1 68 ? 1.445 15.872 12.512 1.00 57.41 68 SER A O 1
ATOM 495 N N . GLY A 1 69 ? 0.739 14.072 11.363 1.00 44.59 69 GLY A N 1
ATOM 496 C CA . GLY A 1 69 ? 0.717 13.138 12.480 1.00 44.59 69 GLY A CA 1
ATOM 497 C C . GLY A 1 69 ? -0.642 12.508 12.749 1.00 44.59 69 GLY A C 1
ATOM 498 O O . GLY A 1 69 ? -1.535 13.141 13.287 1.00 44.59 69 GLY A O 1
ATOM 499 N N . GLY A 1 70 ? -0.717 11.200 12.503 1.00 43.31 70 GLY A N 1
ATOM 500 C CA . GLY A 1 70 ? -1.510 10.295 13.327 1.00 43.31 70 GLY A CA 1
ATOM 501 C C . GLY A 1 70 ? -3.029 10.375 13.187 1.00 43.31 70 GLY A C 1
ATOM 502 O O . GLY A 1 70 ? -3.691 11.042 13.964 1.00 43.31 70 GLY A O 1
ATOM 503 N N . GLY A 1 71 ? -3.564 9.483 12.353 1.00 40.69 71 GLY A N 1
ATOM 504 C CA . GLY A 1 71 ? -4.838 8.813 12.609 1.00 40.69 71 GLY A CA 1
ATOM 505 C C . GLY A 1 71 ? -6.128 9.588 12.323 1.00 40.69 71 GLY A C 1
ATOM 506 O O . GLY A 1 71 ? -6.293 10.749 12.665 1.00 40.69 71 GLY A O 1
ATOM 507 N N . GLY A 1 72 ? -7.111 8.843 11.813 1.00 39.69 72 GLY A N 1
ATOM 508 C CA . GLY A 1 72 ? -8.529 9.197 11.909 1.00 39.69 72 GLY A CA 1
ATOM 509 C C . GLY A 1 72 ? -9.095 9.833 10.645 1.00 39.69 72 GLY A C 1
ATOM 510 O O . GLY A 1 72 ? -8.800 10.975 10.326 1.00 39.69 72 GLY A O 1
ATOM 511 N N . GLY A 1 73 ? -9.930 9.075 9.929 1.00 44.38 73 GLY A N 1
ATOM 512 C CA . GLY A 1 73 ? -10.472 9.457 8.625 1.00 44.38 73 GLY A CA 1
ATOM 513 C C . GLY A 1 73 ? -11.654 10.432 8.640 1.00 44.38 73 GLY A C 1
ATOM 514 O O . GLY A 1 73 ? -12.176 10.795 9.692 1.00 44.38 73 GLY A O 1
ATOM 515 N N . GLY A 1 74 ? -12.169 10.744 7.439 1.00 47.00 74 GLY A N 1
ATOM 516 C CA . GLY A 1 74 ? -13.571 11.153 7.299 1.00 47.00 74 GLY A CA 1
ATOM 517 C C . GLY A 1 74 ? -14.030 11.946 6.063 1.00 47.00 74 GLY A C 1
ATOM 518 O O . GLY A 1 74 ? -14.533 13.047 6.238 1.00 47.00 74 GLY A O 1
ATOM 519 N N . GLY A 1 75 ? -14.088 11.310 4.879 1.00 45.06 75 GLY A N 1
ATOM 520 C CA . GLY A 1 75 ? -15.192 11.440 3.889 1.00 45.06 75 GLY A CA 1
ATOM 521 C C . GLY A 1 75 ? -15.162 12.626 2.897 1.00 45.06 75 GLY A C 1
ATOM 522 O O . GLY A 1 75 ? -14.686 13.698 3.217 1.00 45.06 75 GLY A O 1
ATOM 523 N N . ARG A 1 76 ? -15.733 12.577 1.678 1.00 48.34 76 ARG A N 1
ATOM 524 C CA . ARG A 1 76 ? -16.757 11.737 0.996 1.00 48.34 76 ARG A CA 1
ATOM 525 C C . ARG A 1 76 ? -16.597 11.982 -0.542 1.00 48.34 76 ARG A C 1
ATOM 527 O O . ARG A 1 76 ? -16.120 13.048 -0.891 1.00 48.34 76 ARG A O 1
ATOM 534 N N . ARG A 1 77 ? -17.010 11.172 -1.538 1.00 48.62 77 ARG A N 1
ATOM 535 C CA . ARG A 1 77 ? -18.228 10.350 -1.714 1.00 48.62 77 ARG A CA 1
ATOM 536 C C . ARG A 1 77 ? -18.122 9.495 -3.013 1.00 48.62 77 ARG A C 1
ATOM 538 O O . ARG A 1 77 ? -17.979 10.074 -4.081 1.00 48.62 77 ARG A O 1
ATOM 545 N N . GLY A 1 78 ? -18.308 8.168 -2.894 1.00 41.47 78 GLY A N 1
ATOM 546 C CA . GLY A 1 78 ? -18.724 7.200 -3.943 1.00 41.47 78 GLY A CA 1
ATOM 547 C C . GLY A 1 78 ? -17.625 6.684 -4.891 1.00 41.47 78 GLY A C 1
ATOM 548 O O . GLY A 1 78 ? -17.035 7.475 -5.601 1.00 41.47 78 GLY A O 1
ATOM 549 N N . SER A 1 79 ? -17.310 5.392 -5.040 1.00 42.19 79 SER A N 1
ATOM 550 C CA . SER A 1 79 ? -17.957 4.142 -4.619 1.00 42.19 79 SER A CA 1
ATOM 551 C C . SER A 1 79 ? -16.898 3.020 -4.640 1.00 42.19 79 SER A C 1
ATOM 553 O O . SER A 1 79 ? -16.193 2.894 -5.637 1.00 42.19 79 SER A O 1
ATOM 555 N N . GLY A 1 80 ? -16.791 2.204 -3.579 1.00 38.62 80 GLY A N 1
ATOM 556 C CA . GLY A 1 80 ? -16.158 0.873 -3.660 1.00 38.62 80 GLY A CA 1
ATOM 557 C C . GLY A 1 80 ? -14.816 0.610 -2.955 1.00 38.62 80 GLY A C 1
ATOM 558 O O . GLY A 1 80 ? -14.210 -0.417 -3.245 1.00 38.62 80 GLY A O 1
ATOM 559 N N . ARG A 1 81 ? -14.344 1.445 -2.017 1.00 46.12 81 ARG A N 1
ATOM 560 C CA . ARG A 1 81 ? -13.163 1.134 -1.172 1.00 46.12 81 ARG A CA 1
ATOM 561 C C . ARG A 1 81 ? -1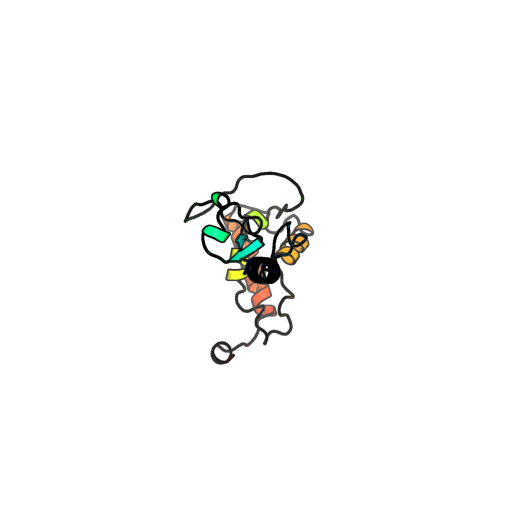3.566 0.661 0.224 1.00 46.12 81 ARG A C 1
ATOM 563 O O . ARG A 1 81 ? -13.116 1.195 1.230 1.00 46.12 81 ARG A O 1
ATOM 570 N N . ASP A 1 82 ? -14.440 -0.331 0.302 1.00 52.19 82 ASP A N 1
ATOM 571 C CA . ASP A 1 82 ? -14.785 -0.925 1.591 1.00 52.19 82 ASP A CA 1
ATOM 572 C C . ASP A 1 82 ? -13.638 -1.863 1.970 1.00 52.19 82 ASP A C 1
ATOM 574 O O . ASP A 1 82 ? -13.668 -3.034 1.613 1.00 52.19 82 ASP A O 1
ATOM 578 N N . GLY A 1 83 ? -12.588 -1.368 2.628 1.00 52.94 83 GLY A N 1
ATOM 579 C CA . GLY A 1 83 ? -11.509 -2.208 3.174 1.00 52.94 83 GLY A CA 1
ATOM 580 C C . GLY A 1 83 ? -12.000 -3.252 4.190 1.00 52.94 83 GLY A C 1
ATOM 581 O O . GLY A 1 83 ? -11.231 -4.104 4.625 1.00 52.94 83 GLY A O 1
ATOM 582 N N . GLY A 1 84 ? -13.288 -3.209 4.552 1.00 63.41 84 GLY A N 1
ATOM 583 C CA . GLY A 1 84 ? -13.896 -4.066 5.560 1.00 63.41 84 GLY A CA 1
ATOM 584 C C . GLY A 1 84 ? -13.257 -3.854 6.931 1.00 63.41 84 GLY A C 1
ATOM 585 O O . GLY A 1 84 ? -12.514 -2.899 7.143 1.00 63.41 84 GLY A O 1
ATOM 586 N N . ALA A 1 85 ? -13.498 -4.786 7.852 1.00 70.19 85 ALA A N 1
ATOM 587 C CA . ALA A 1 85 ? -12.864 -4.778 9.171 1.00 70.19 85 ALA A CA 1
ATOM 588 C C . ALA A 1 85 ? -11.323 -4.823 9.105 1.00 70.19 85 ALA A C 1
ATOM 590 O O . ALA A 1 85 ? -10.661 -4.436 10.065 1.00 70.19 85 ALA A O 1
ATOM 591 N N . LEU A 1 86 ? -10.748 -5.279 7.987 1.00 82.62 86 LEU A N 1
ATOM 592 C CA . LEU A 1 86 ? -9.305 -5.367 7.791 1.00 82.62 86 LEU A CA 1
ATOM 593 C C . LEU A 1 86 ? -8.671 -4.014 7.439 1.00 82.62 86 LEU A C 1
ATOM 595 O O . LEU A 1 86 ? -7.651 -3.666 8.022 1.00 82.62 86 LEU A O 1
ATOM 599 N N . GLY A 1 87 ? -9.280 -3.232 6.544 1.00 76.56 87 GLY A N 1
ATOM 600 C CA . GLY A 1 87 ? -8.758 -1.918 6.144 1.00 76.56 87 GLY A CA 1
ATOM 601 C C . GLY A 1 87 ? -8.707 -0.894 7.284 1.00 76.56 87 GLY A C 1
ATOM 602 O O . GLY A 1 87 ? -7.933 0.055 7.215 1.00 76.56 87 GLY A O 1
ATOM 603 N N . ASP A 1 88 ? -9.478 -1.112 8.355 1.00 78.75 88 ASP A N 1
ATOM 604 C CA . ASP A 1 88 ? -9.403 -0.326 9.596 1.00 78.75 88 ASP A CA 1
ATOM 605 C C . ASP A 1 88 ? -8.215 -0.726 10.497 1.00 78.75 88 ASP A C 1
ATOM 607 O O . ASP A 1 88 ? -7.840 0.015 11.406 1.00 78.75 88 ASP A O 1
ATOM 611 N N . ILE A 1 89 ? -7.649 -1.921 10.295 1.00 87.75 89 ILE A N 1
ATOM 612 C CA . ILE A 1 89 ? -6.564 -2.493 11.109 1.00 87.75 89 ILE A CA 1
ATOM 613 C C . ILE A 1 89 ? -5.206 -2.298 10.444 1.00 87.75 89 ILE A C 1
ATOM 615 O O . ILE A 1 89 ? -4.224 -2.025 11.134 1.00 87.75 89 ILE A O 1
ATOM 619 N N . ILE A 1 90 ? -5.148 -2.439 9.122 1.00 86.44 90 ILE A N 1
ATOM 620 C CA . ILE A 1 90 ? -3.930 -2.327 8.327 1.00 86.44 90 ILE A CA 1
ATOM 621 C C . ILE A 1 90 ? -4.194 -1.432 7.119 1.00 86.44 90 ILE A C 1
ATOM 623 O O . ILE A 1 90 ? -5.057 -1.729 6.300 1.00 86.44 90 ILE A O 1
ATOM 627 N N . SER A 1 91 ? -3.452 -0.328 7.023 1.00 86.50 91 SER A N 1
ATOM 628 C CA . SER A 1 91 ? -3.462 0.554 5.855 1.00 86.50 91 SER A CA 1
ATOM 629 C C . SER A 1 91 ? -2.545 0.015 4.753 1.00 86.50 91 SER A C 1
ATOM 631 O O . SER A 1 91 ? -1.667 -0.807 5.025 1.00 86.50 91 SER A O 1
ATOM 633 N N . SER A 1 92 ? -2.704 0.517 3.521 1.00 80.50 92 SER A N 1
ATOM 634 C CA . SER A 1 92 ? -1.776 0.197 2.419 1.00 80.50 92 SER A CA 1
ATOM 635 C C . SER A 1 92 ? -0.331 0.521 2.809 1.00 80.50 92 SER A C 1
ATOM 637 O O . SER A 1 92 ? 0.550 -0.321 2.696 1.00 80.50 92 SER A O 1
ATOM 639 N N . GLU A 1 93 ? -0.106 1.692 3.409 1.00 79.06 93 GLU A N 1
ATOM 640 C CA . GLU A 1 93 ? 1.210 2.124 3.897 1.00 79.06 93 GLU A CA 1
ATOM 641 C C . GLU A 1 93 ? 1.824 1.123 4.884 1.00 79.06 93 GLU A C 1
ATOM 643 O O . GLU A 1 93 ? 2.980 0.735 4.733 1.00 79.06 93 GLU A O 1
ATOM 648 N N . MET A 1 94 ? 1.042 0.647 5.859 1.00 85.94 94 MET A N 1
ATOM 649 C CA . MET A 1 94 ? 1.532 -0.314 6.847 1.00 85.94 94 MET A CA 1
ATOM 650 C C . MET A 1 94 ? 1.773 -1.699 6.228 1.00 85.94 94 MET A C 1
ATOM 652 O O . MET A 1 94 ? 2.674 -2.415 6.656 1.00 85.94 94 MET A O 1
ATOM 656 N N . PHE A 1 95 ? 1.010 -2.083 5.201 1.00 90.50 95 PHE A N 1
ATOM 657 C CA . PHE A 1 95 ? 1.272 -3.295 4.422 1.00 90.50 95 PHE A CA 1
ATOM 658 C C . PHE A 1 95 ? 2.599 -3.208 3.651 1.00 90.50 95 PHE A C 1
ATOM 660 O O . PHE A 1 95 ? 3.384 -4.157 3.680 1.00 90.50 95 PHE A O 1
ATOM 667 N N . GLU A 1 96 ? 2.880 -2.068 3.013 1.00 85.38 96 GLU A N 1
ATOM 668 C CA . GLU A 1 96 ? 4.153 -1.816 2.326 1.00 85.38 96 GLU A CA 1
ATOM 669 C C . GLU A 1 96 ? 5.338 -1.791 3.303 1.00 85.38 96 GLU A C 1
ATOM 671 O O . GLU A 1 96 ? 6.376 -2.392 3.025 1.00 85.38 96 GLU A O 1
ATOM 676 N N . GLU A 1 97 ? 5.171 -1.160 4.471 1.00 87.50 97 GLU A N 1
ATOM 677 C CA . GLU A 1 97 ? 6.192 -1.101 5.524 1.00 87.50 97 GLU A CA 1
ATOM 678 C C . GLU A 1 97 ? 6.510 -2.486 6.099 1.00 87.50 97 GLU A C 1
ATOM 680 O O . GLU A 1 97 ? 7.675 -2.812 6.330 1.00 87.50 97 GLU A O 1
ATOM 685 N N . MET A 1 98 ? 5.490 -3.324 6.304 1.00 89.19 98 MET A N 1
ATOM 686 C CA . MET A 1 98 ? 5.681 -4.681 6.818 1.00 89.19 98 MET A CA 1
ATOM 687 C C . MET A 1 98 ? 6.304 -5.632 5.790 1.00 89.19 98 MET A C 1
ATOM 689 O O . MET A 1 98 ? 6.945 -6.604 6.187 1.00 89.19 98 MET A O 1
ATOM 693 N N . LEU A 1 99 ? 6.157 -5.365 4.486 1.00 89.94 99 LEU A N 1
ATOM 694 C CA . LEU A 1 99 ? 6.690 -6.204 3.407 1.00 89.94 99 LEU A CA 1
ATOM 695 C C . LEU A 1 99 ? 7.573 -5.408 2.417 1.00 89.94 99 LEU A C 1
ATOM 697 O O . LEU A 1 99 ? 7.286 -5.385 1.210 1.00 89.94 99 LEU A O 1
ATOM 701 N N . PRO A 1 100 ? 8.679 -4.799 2.886 1.00 85.31 100 PRO A N 1
ATOM 702 C CA . PRO A 1 100 ? 9.386 -3.737 2.164 1.00 85.31 100 PRO A CA 1
ATOM 703 C C . PRO A 1 100 ? 10.168 -4.223 0.935 1.00 85.31 100 PRO A C 1
ATOM 705 O O . PRO A 1 100 ? 10.352 -3.478 -0.024 1.00 85.31 100 PRO A O 1
ATOM 708 N N . TYR A 1 101 ? 10.619 -5.481 0.926 1.00 85.12 101 TYR A N 1
ATOM 709 C CA . TYR A 1 101 ? 11.474 -6.029 -0.140 1.00 85.12 101 TYR A CA 1
ATOM 710 C C . TYR A 1 101 ? 10.767 -7.038 -1.050 1.00 85.12 101 TYR A C 1
ATOM 712 O O . TYR A 1 101 ? 11.391 -7.609 -1.945 1.00 85.12 101 TYR A O 1
ATOM 720 N N . ARG A 1 102 ? 9.459 -7.266 -0.875 1.00 85.38 102 ARG A N 1
ATOM 721 C CA . ARG A 1 102 ? 8.732 -8.290 -1.652 1.00 85.38 102 ARG A CA 1
ATOM 722 C C . ARG A 1 102 ? 8.727 -8.007 -3.161 1.00 85.38 102 ARG A C 1
ATOM 724 O O . ARG A 1 102 ? 8.689 -8.936 -3.960 1.00 85.38 102 ARG A O 1
ATOM 731 N N . ASN A 1 103 ? 8.803 -6.728 -3.537 1.00 83.12 103 ASN A N 1
ATOM 732 C CA . ASN A 1 103 ? 8.821 -6.259 -4.924 1.00 83.12 103 ASN A CA 1
ATOM 733 C C . ASN A 1 103 ? 10.240 -6.046 -5.472 1.00 83.12 103 ASN A C 1
ATOM 735 O O . ASN A 1 103 ? 10.403 -5.495 -6.559 1.00 83.12 103 ASN A O 1
ATOM 739 N N . HIS A 1 104 ? 11.275 -6.467 -4.738 1.00 83.19 104 HIS A N 1
ATOM 740 C CA . HIS A 1 104 ? 12.644 -6.404 -5.231 1.00 83.19 104 HIS A CA 1
ATOM 741 C C . HIS A 1 104 ? 12.794 -7.257 -6.499 1.00 83.19 104 HIS A C 1
ATOM 743 O O . HIS A 1 104 ? 12.237 -8.348 -6.582 1.00 83.19 104 HIS A O 1
ATOM 749 N N . TYR A 1 105 ? 1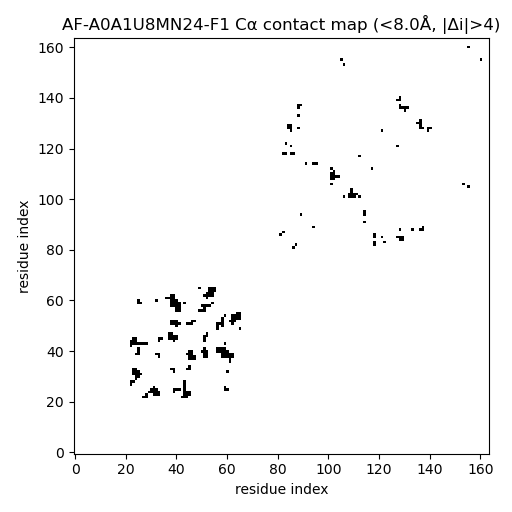3.576 -6.801 -7.481 1.00 79.50 105 TYR A N 1
ATOM 750 C CA . TYR A 1 105 ? 13.684 -7.462 -8.793 1.00 79.50 105 TYR A CA 1
ATOM 751 C C . TYR A 1 105 ? 14.251 -8.894 -8.730 1.00 79.50 105 TYR A C 1
ATOM 753 O O . TYR A 1 105 ? 14.048 -9.688 -9.645 1.00 79.50 105 TYR A O 1
ATOM 761 N N . LEU A 1 106 ? 14.962 -9.225 -7.647 1.00 80.81 106 LEU A N 1
ATOM 762 C CA . LEU A 1 106 ? 15.475 -10.573 -7.374 1.00 80.81 106 LEU A CA 1
ATOM 763 C C . LEU A 1 106 ? 14.394 -11.537 -6.861 1.00 80.81 106 LEU A C 1
ATOM 765 O O . LEU A 1 106 ? 14.625 -12.745 -6.836 1.00 80.81 106 LEU A O 1
ATOM 769 N N . CYS A 1 107 ? 13.231 -11.031 -6.446 1.00 80.94 107 CYS A N 1
ATOM 770 C CA . CYS A 1 107 ? 12.104 -11.845 -6.015 1.00 80.94 107 CYS A CA 1
ATOM 771 C C . CYS A 1 107 ? 11.309 -12.315 -7.244 1.00 80.94 107 CYS A C 1
ATOM 773 O O . CYS A 1 107 ? 10.755 -11.481 -7.962 1.00 80.94 107 CYS A O 1
ATOM 775 N N . PRO A 1 108 ? 11.144 -13.634 -7.468 1.00 85.25 108 PRO A N 1
ATOM 776 C CA . PRO A 1 108 ? 10.319 -14.141 -8.570 1.00 85.25 108 PRO A CA 1
ATOM 777 C C . PRO A 1 108 ? 8.852 -13.692 -8.494 1.00 85.25 108 PRO A C 1
ATOM 779 O O . PRO A 1 108 ? 8.165 -13.638 -9.508 1.00 85.25 108 PRO A O 1
ATOM 782 N N . ALA A 1 109 ? 8.381 -13.375 -7.286 1.00 84.25 109 ALA A N 1
ATOM 783 C CA . ALA A 1 109 ? 7.028 -12.908 -7.003 1.00 84.25 109 ALA A CA 1
ATOM 784 C C . ALA A 1 109 ? 6.909 -11.371 -6.949 1.00 84.25 109 ALA A C 1
ATOM 786 O O . ALA A 1 109 ? 5.954 -10.854 -6.367 1.00 84.25 109 ALA A O 1
ATOM 787 N N . ALA A 1 110 ? 7.866 -10.623 -7.514 1.00 83.25 110 ALA A N 1
ATOM 788 C CA . ALA A 1 110 ? 7.795 -9.166 -7.527 1.00 83.25 110 ALA A CA 1
ATOM 789 C C . ALA A 1 110 ? 6.471 -8.676 -8.145 1.00 83.25 110 ALA A C 1
ATOM 791 O O . ALA A 1 110 ? 6.064 -9.130 -9.214 1.00 83.25 110 ALA A O 1
ATOM 792 N N . ASN A 1 111 ? 5.808 -7.737 -7.466 1.00 83.38 111 ASN A N 1
ATOM 793 C CA . ASN A 1 111 ? 4.496 -7.170 -7.803 1.00 83.38 111 ASN A CA 1
ATOM 794 C C . ASN A 1 111 ? 3.307 -8.147 -7.736 1.00 83.38 111 ASN A C 1
ATOM 796 O O . ASN A 1 111 ? 2.200 -7.781 -8.125 1.00 83.38 111 ASN A O 1
ATOM 800 N N . PHE A 1 112 ? 3.495 -9.373 -7.236 1.00 89.12 112 PHE A N 1
ATOM 801 C CA . PHE A 1 112 ? 2.405 -10.343 -7.097 1.00 89.12 112 PHE A CA 1
ATOM 802 C C . PHE A 1 112 ? 1.522 -10.062 -5.870 1.00 89.12 112 PHE A C 1
ATOM 804 O O . PHE A 1 112 ? 0.297 -10.116 -5.950 1.00 89.12 112 PHE A O 1
ATOM 811 N N . TYR A 1 113 ? 2.136 -9.741 -4.728 1.00 85.94 113 TYR A N 1
ATOM 812 C CA . TYR A 1 113 ? 1.430 -9.490 -3.471 1.00 85.94 113 TYR A CA 1
ATOM 813 C C . TYR A 1 113 ? 1.069 -8.004 -3.339 1.00 85.94 113 TYR A C 1
ATOM 815 O O . TYR A 1 113 ? 1.868 -7.205 -2.849 1.00 85.94 113 TYR A O 1
ATOM 823 N N . THR A 1 114 ? -0.124 -7.617 -3.789 1.00 88.75 114 THR A N 1
ATOM 824 C CA . THR A 1 114 ? -0.626 -6.235 -3.684 1.00 88.75 114 THR A CA 1
ATOM 825 C C . THR A 1 114 ? -1.588 -6.070 -2.507 1.00 88.75 114 THR A C 1
ATOM 827 O O . THR A 1 114 ? -2.273 -7.019 -2.113 1.00 88.75 114 THR A O 1
ATOM 830 N N . TYR A 1 115 ? -1.672 -4.855 -1.957 1.00 86.44 115 TYR A N 1
ATOM 831 C CA . TYR A 1 115 ? -2.607 -4.542 -0.873 1.00 86.44 115 TYR A CA 1
ATOM 832 C C . TYR A 1 115 ? -4.068 -4.771 -1.294 1.00 86.44 115 TYR A C 1
ATOM 834 O O . TYR A 1 115 ? -4.840 -5.398 -0.569 1.00 86.44 115 TYR A O 1
ATOM 842 N N . ASP A 1 116 ? -4.438 -4.366 -2.510 1.00 83.19 116 ASP A N 1
ATOM 843 C CA . ASP A 1 116 ? -5.787 -4.581 -3.042 1.00 83.19 116 ASP A CA 1
ATOM 844 C C . ASP A 1 116 ? -6.155 -6.068 -3.131 1.00 83.19 116 ASP A C 1
ATOM 846 O O . ASP A 1 116 ? -7.280 -6.449 -2.793 1.00 83.19 116 ASP A O 1
ATOM 850 N N . ALA A 1 117 ? -5.212 -6.927 -3.536 1.00 85.38 117 ALA A N 1
ATOM 851 C CA . ALA A 1 117 ? -5.427 -8.371 -3.567 1.00 85.38 117 ALA A CA 1
ATOM 852 C C . ALA A 1 117 ? -5.609 -8.944 -2.154 1.00 85.38 117 ALA A C 1
ATOM 854 O O . ALA A 1 117 ? -6.471 -9.800 -1.945 1.00 85.38 117 ALA A O 1
ATOM 855 N N . PHE A 1 118 ? -4.853 -8.440 -1.175 1.00 91.62 118 PHE A N 1
ATOM 856 C CA . PHE A 1 118 ? -4.994 -8.825 0.228 1.00 91.62 118 PHE A CA 1
ATOM 857 C C . PHE A 1 118 ? -6.370 -8.438 0.796 1.00 91.62 118 PHE A C 1
ATOM 859 O O . PHE A 1 118 ? -7.063 -9.286 1.362 1.00 91.62 118 PHE A O 1
ATOM 866 N N . ILE A 1 119 ? -6.830 -7.205 0.560 1.00 87.25 119 ILE A N 1
ATOM 867 C CA . ILE A 1 119 ? -8.171 -6.750 0.960 1.00 87.25 119 ILE A CA 1
ATOM 868 C C . ILE A 1 119 ? -9.270 -7.552 0.251 1.00 87.25 119 ILE A C 1
ATOM 870 O O . ILE A 1 119 ? -10.254 -7.950 0.880 1.00 87.25 119 ILE A O 1
ATOM 874 N N . ALA A 1 120 ? -9.126 -7.811 -1.050 1.00 86.31 120 ALA A N 1
ATOM 875 C CA . ALA A 1 120 ? -10.093 -8.597 -1.811 1.00 86.31 120 ALA A CA 1
ATOM 876 C C . ALA A 1 120 ? -10.205 -10.038 -1.288 1.00 86.31 120 ALA A C 1
ATOM 878 O O . ALA A 1 120 ? -11.316 -10.547 -1.149 1.00 86.31 120 ALA A O 1
ATOM 879 N N . ALA A 1 121 ? -9.080 -10.674 -0.950 1.00 89.19 121 ALA A N 1
ATOM 880 C CA . ALA A 1 121 ? -9.062 -12.008 -0.361 1.00 89.19 121 ALA A CA 1
ATOM 881 C C . ALA A 1 121 ? -9.698 -12.023 1.037 1.00 89.19 121 ALA A C 1
ATOM 883 O O . ALA A 1 121 ? -10.510 -12.898 1.331 1.00 89.19 121 ALA A O 1
ATOM 884 N N . ALA A 1 122 ? -9.401 -11.031 1.877 1.00 90.44 122 ALA A N 1
ATOM 885 C CA . ALA A 1 122 ? -9.959 -10.934 3.223 1.00 90.44 122 ALA A CA 1
ATOM 886 C C . ALA A 1 122 ? -11.486 -10.787 3.240 1.00 90.44 122 ALA A C 1
ATOM 888 O O . ALA A 1 122 ? -12.148 -11.335 4.114 1.00 90.44 122 ALA A O 1
ATOM 889 N N . LYS A 1 123 ? -12.076 -10.131 2.233 1.00 85.12 123 LYS A N 1
ATOM 890 C CA . LYS A 1 123 ? -13.542 -10.054 2.084 1.00 85.12 123 LYS A CA 1
ATOM 891 C C . LYS A 1 123 ? -14.216 -11.418 1.923 1.00 85.12 123 LYS A C 1
ATOM 893 O O . LYS A 1 123 ? -15.409 -11.528 2.194 1.00 85.12 123 LYS A O 1
ATOM 898 N N . LEU A 1 124 ? -13.483 -12.440 1.481 1.00 89.44 124 LEU A N 1
ATOM 899 C CA . LEU A 1 124 ? -13.991 -13.811 1.377 1.00 89.44 124 LEU A CA 1
ATOM 900 C C . LEU A 1 124 ? -14.042 -14.522 2.739 1.00 89.44 124 LEU A C 1
ATOM 902 O O . LEU A 1 124 ? -14.745 -15.521 2.870 1.00 89.44 124 LEU A O 1
ATOM 906 N N . TYR A 1 125 ? -13.338 -13.999 3.746 1.00 91.19 125 TYR A N 1
ATOM 907 C CA . TYR A 1 125 ? -13.236 -14.553 5.094 1.00 91.19 125 TYR A CA 1
ATOM 908 C C . TYR A 1 125 ? -13.680 -13.498 6.119 1.00 91.19 125 TYR A C 1
ATOM 910 O O . TYR A 1 125 ? -12.841 -12.855 6.742 1.00 91.19 125 TYR A O 1
ATOM 918 N N . PRO A 1 126 ? -14.996 -13.291 6.306 1.00 86.44 126 PRO A N 1
ATOM 919 C CA . PRO A 1 126 ? -15.529 -12.157 7.067 1.00 86.44 126 PRO A CA 1
ATOM 920 C C . PRO A 1 126 ? -15.132 -12.136 8.550 1.00 86.44 126 PRO A C 1
ATOM 922 O O . PRO A 1 126 ? -15.194 -11.074 9.163 1.00 86.44 126 PRO A O 1
ATOM 925 N N . ASP A 1 127 ? -14.717 -13.273 9.113 1.00 89.62 127 ASP A N 1
ATOM 926 C CA . ASP A 1 127 ? -14.269 -13.375 10.507 1.00 89.62 127 ASP A CA 1
ATOM 927 C C . ASP A 1 127 ? -12.801 -12.947 10.696 1.00 89.62 127 ASP A C 1
ATOM 929 O O . ASP A 1 127 ? -12.396 -12.621 11.818 1.00 89.62 127 ASP A O 1
ATOM 933 N N . PHE A 1 128 ? -12.017 -12.912 9.608 1.00 91.44 128 PHE A N 1
ATOM 934 C CA . PHE A 1 128 ? -10.605 -12.532 9.626 1.00 91.44 128 PHE A CA 1
ATOM 935 C C . PHE A 1 128 ? -10.444 -11.057 9.992 1.00 91.44 128 PHE A C 1
ATOM 937 O O . PHE A 1 128 ? -11.021 -10.175 9.351 1.00 91.44 128 PHE A O 1
ATOM 944 N N . ALA A 1 129 ? -9.647 -10.783 11.027 1.00 89.00 129 ALA A N 1
ATOM 945 C CA . ALA A 1 129 ? -9.435 -9.446 11.580 1.00 89.00 129 ALA A CA 1
ATOM 946 C C . ALA A 1 129 ? -10.735 -8.737 12.013 1.00 89.00 129 ALA A C 1
ATOM 948 O O . ALA A 1 129 ? -10.766 -7.509 12.141 1.00 89.00 129 ALA A O 1
ATOM 949 N N . ALA A 1 130 ? -11.80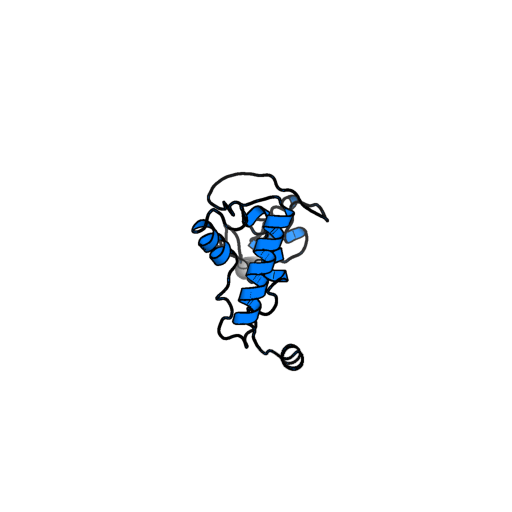6 -9.496 12.264 1.00 86.94 130 ALA A N 1
ATOM 950 C CA . ALA A 1 130 ? -13.113 -8.990 12.684 1.00 86.94 130 ALA A CA 1
ATOM 951 C C . ALA A 1 130 ? -13.541 -9.500 14.072 1.00 86.94 130 ALA A C 1
ATOM 953 O O . ALA A 1 130 ? -14.570 -9.071 14.594 1.00 86.94 130 ALA A O 1
ATOM 954 N N . THR A 1 131 ? -12.746 -10.378 14.692 1.00 86.44 131 THR A N 1
ATOM 955 C CA . THR A 1 131 ? -13.078 -11.027 15.967 1.00 86.44 131 THR A CA 1
ATOM 956 C C . THR A 1 131 ? -12.269 -10.450 17.131 1.00 86.44 131 THR A C 1
ATOM 958 O O . THR A 1 131 ? -11.047 -10.336 17.063 1.00 86.44 131 THR A O 1
ATOM 961 N N . GLY A 1 132 ? -12.943 -10.139 18.242 1.00 88.19 132 GLY A N 1
ATOM 962 C CA . GLY A 1 132 ? -12.304 -9.646 19.467 1.00 88.19 132 GLY A CA 1
ATOM 963 C C . GLY A 1 132 ? -12.064 -8.133 19.487 1.00 88.19 132 GLY A C 1
ATOM 964 O O . GLY A 1 132 ? -12.655 -7.377 18.717 1.00 88.19 132 GLY A O 1
ATOM 965 N N . ASP A 1 133 ? -11.227 -7.684 20.424 1.00 88.44 133 ASP A N 1
ATOM 966 C CA . ASP A 1 133 ? -10.835 -6.277 20.535 1.00 88.44 133 ASP A CA 1
ATOM 967 C C . ASP A 1 133 ? -9.781 -5.881 19.482 1.00 88.44 133 ASP A C 1
ATOM 969 O O . ASP A 1 133 ? -9.255 -6.710 18.737 1.00 88.44 133 ASP A O 1
ATOM 973 N N . ASN A 1 134 ? -9.470 -4.585 19.396 1.00 87.69 134 ASN A N 1
ATOM 974 C CA . ASN A 1 134 ? -8.515 -4.075 18.408 1.00 87.69 134 ASN A CA 1
ATOM 975 C C . ASN A 1 134 ? -7.121 -4.699 18.545 1.00 87.69 134 ASN A C 1
ATOM 977 O O . ASN A 1 134 ? -6.454 -4.901 17.533 1.00 87.69 134 ASN A O 1
ATOM 981 N N . ASP A 1 135 ? -6.686 -5.022 19.762 1.00 89.88 135 ASP A N 1
ATOM 982 C CA . ASP A 1 135 ? -5.381 -5.643 19.988 1.00 89.88 135 ASP A CA 1
ATOM 983 C C . ASP A 1 135 ? -5.370 -7.098 19.509 1.00 89.88 135 ASP A C 1
ATOM 985 O O . ASP A 1 135 ? -4.387 -7.545 18.916 1.00 89.88 135 ASP A O 1
ATOM 989 N N . THR A 1 136 ? -6.476 -7.821 19.690 1.00 89.50 136 THR A N 1
ATOM 990 C CA . THR A 1 136 ? -6.678 -9.174 19.161 1.00 89.50 136 THR A CA 1
ATOM 991 C C . THR A 1 136 ? -6.669 -9.167 17.636 1.00 89.50 136 THR A C 1
ATOM 993 O O . THR A 1 136 ? -5.923 -9.933 17.031 1.00 89.50 136 THR A O 1
ATOM 996 N N . ARG A 1 137 ? -7.412 -8.247 17.013 1.00 92.44 137 ARG A N 1
ATOM 997 C CA . ARG A 1 137 ? -7.481 -8.103 15.550 1.00 92.44 137 ARG A CA 1
ATOM 998 C C . ARG A 1 137 ? -6.121 -7.742 14.946 1.00 92.44 137 ARG A C 1
ATOM 1000 O O . ARG A 1 137 ? -5.694 -8.355 13.973 1.00 92.44 137 ARG A O 1
ATOM 1007 N N . LYS A 1 138 ? -5.389 -6.801 15.555 1.00 92.31 138 LYS A N 1
ATOM 1008 C CA . LYS A 1 138 ? -4.009 -6.467 15.151 1.00 92.31 138 LYS A CA 1
ATOM 1009 C C . LYS A 1 138 ? -3.076 -7.668 15.276 1.00 92.31 138 LYS A C 1
ATOM 1011 O O . LYS A 1 138 ? -2.262 -7.909 14.390 1.00 92.31 138 LYS A O 1
ATOM 1016 N N . ARG A 1 139 ? -3.195 -8.430 16.368 1.00 94.75 139 ARG A N 1
ATOM 1017 C CA . ARG A 1 139 ? -2.377 -9.624 16.604 1.00 94.75 139 ARG A CA 1
ATOM 1018 C C . ARG A 1 139 ? -2.673 -10.729 15.596 1.00 94.75 139 ARG A C 1
ATOM 1020 O O . ARG A 1 139 ? -1.737 -11.389 15.166 1.00 94.75 139 ARG A O 1
ATOM 1027 N N . GLU A 1 140 ? -3.932 -10.915 15.211 1.00 95.56 140 GLU A N 1
ATOM 1028 C CA . GLU A 1 140 ? -4.330 -11.864 14.167 1.00 95.56 140 GLU A CA 1
ATOM 1029 C C . GLU A 1 140 ? -3.673 -11.517 12.825 1.00 95.56 140 GLU A C 1
ATOM 1031 O O . GLU A 1 140 ? -3.017 -12.371 12.229 1.00 95.56 140 GLU A O 1
ATOM 1036 N N . VAL A 1 141 ? -3.759 -10.251 12.397 1.00 95.25 141 VAL A N 1
ATOM 1037 C CA . VAL A 1 141 ? -3.128 -9.780 11.152 1.00 95.25 141 VAL A CA 1
ATOM 1038 C C . VAL A 1 141 ? -1.606 -9.926 11.211 1.00 95.25 141 VAL A C 1
ATOM 1040 O O . VAL A 1 141 ? -1.006 -10.442 10.271 1.00 95.25 141 VAL A O 1
ATOM 1043 N N . ALA A 1 142 ? -0.977 -9.537 12.324 1.00 94.56 142 ALA A N 1
ATOM 1044 C CA . ALA A 1 142 ? 0.466 -9.677 12.508 1.00 94.56 142 ALA A CA 1
ATOM 1045 C C . ALA A 1 142 ? 0.917 -11.148 12.497 1.00 94.56 142 ALA A C 1
ATOM 1047 O O . ALA A 1 142 ? 1.941 -11.477 11.902 1.00 94.56 142 ALA A O 1
ATOM 1048 N N . ALA A 1 143 ? 0.149 -12.045 13.121 1.00 96.69 143 ALA A N 1
ATOM 1049 C CA . ALA A 1 143 ? 0.442 -13.474 13.124 1.00 96.69 143 ALA A CA 1
ATOM 1050 C C . ALA A 1 143 ? 0.298 -14.081 11.723 1.00 96.69 143 ALA A C 1
ATOM 1052 O O . ALA A 1 143 ? 1.175 -14.832 11.301 1.00 96.69 143 ALA A O 1
ATOM 1053 N N . PHE A 1 144 ? -0.767 -13.729 10.996 1.00 96.25 144 PHE A N 1
ATOM 1054 C CA . PHE A 1 144 ? -0.971 -14.164 9.616 1.00 96.25 144 PHE A CA 1
ATOM 1055 C C . PHE A 1 144 ? 0.195 -13.727 8.727 1.00 96.25 144 PHE A C 1
ATOM 1057 O O . PHE A 1 144 ? 0.856 -14.576 8.134 1.00 96.25 144 PHE A O 1
ATOM 1064 N N . LEU A 1 145 ? 0.494 -12.423 8.707 1.00 95.25 145 LEU A N 1
ATOM 1065 C CA . LEU A 1 145 ? 1.571 -11.878 7.885 1.00 95.25 145 LEU A CA 1
ATOM 1066 C C . LEU A 1 145 ? 2.932 -12.447 8.280 1.00 95.25 145 LEU A C 1
ATOM 1068 O O . LEU A 1 145 ? 3.728 -12.752 7.398 1.00 95.25 145 LEU A O 1
ATOM 1072 N N . GLY A 1 146 ? 3.196 -12.647 9.573 1.00 94.94 146 GLY A N 1
ATOM 1073 C CA . GLY A 1 146 ? 4.437 -13.256 10.049 1.00 94.94 146 GLY A CA 1
ATOM 1074 C C . GLY A 1 146 ? 4.628 -14.689 9.545 1.00 94.94 146 GLY A C 1
ATOM 1075 O O . GLY A 1 146 ? 5.680 -15.006 9.000 1.00 94.94 146 GLY A O 1
ATOM 1076 N N . GLN A 1 147 ? 3.602 -15.537 9.658 1.00 95.06 147 GLN A N 1
ATOM 1077 C CA . GLN A 1 147 ? 3.669 -16.926 9.186 1.00 95.06 147 GLN A CA 1
ATOM 1078 C C . GLN A 1 147 ? 3.811 -17.003 7.661 1.00 95.06 147 GLN A C 1
ATOM 1080 O O . GLN A 1 147 ? 4.673 -17.713 7.154 1.00 95.06 147 GLN A O 1
ATOM 1085 N N . THR A 1 148 ? 3.017 -16.232 6.910 1.00 94.75 148 THR A N 1
ATOM 1086 C CA . THR A 1 148 ? 3.120 -16.223 5.443 1.00 94.75 148 THR A CA 1
ATOM 1087 C C . THR A 1 148 ? 4.439 -15.630 4.957 1.00 94.75 148 THR A C 1
ATOM 1089 O O . THR A 1 148 ? 4.940 -16.043 3.914 1.00 94.75 148 THR A O 1
ATOM 1092 N N . SER A 1 149 ? 5.010 -14.676 5.700 1.00 92.94 149 SER A N 1
ATOM 1093 C CA . SER A 1 149 ? 6.329 -14.115 5.391 1.00 92.94 149 SER A CA 1
ATOM 1094 C C . SER A 1 149 ? 7.430 -15.148 5.578 1.00 92.94 149 SER A C 1
ATOM 1096 O O . SER A 1 149 ? 8.328 -15.188 4.751 1.00 92.94 149 SER A O 1
ATOM 1098 N N . GLU A 1 150 ? 7.351 -16.006 6.599 1.00 92.56 150 GLU A N 1
ATOM 1099 C CA . GLU A 1 150 ? 8.307 -17.106 6.787 1.00 92.56 150 GLU A CA 1
ATOM 1100 C C . GLU A 1 150 ? 8.225 -18.116 5.632 1.00 92.56 150 GLU A C 1
ATOM 1102 O O . GLU A 1 150 ? 9.237 -18.438 5.016 1.00 92.56 150 GLU A O 1
ATOM 1107 N N . GLU A 1 151 ? 7.015 -18.542 5.263 1.00 92.81 151 GLU A N 1
ATOM 1108 C CA . GLU A 1 151 ? 6.797 -19.488 4.154 1.00 92.81 151 GLU A CA 1
ATOM 1109 C C . GLU A 1 151 ? 7.249 -18.941 2.793 1.00 92.81 151 GLU A C 1
ATOM 1111 O O . GLU A 1 151 ? 7.651 -19.691 1.904 1.00 92.81 151 GLU A O 1
ATOM 1116 N N . THR A 1 152 ? 7.182 -17.621 2.611 1.00 90.12 152 THR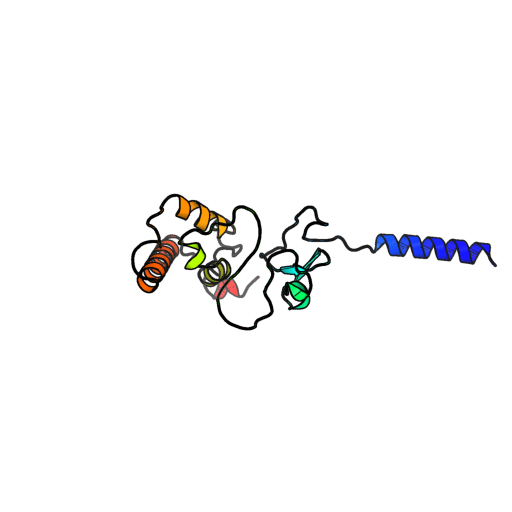 A N 1
ATOM 1117 C CA . THR A 1 152 ? 7.559 -16.951 1.359 1.00 90.12 152 THR A CA 1
ATOM 1118 C C . THR A 1 152 ? 8.878 -16.193 1.461 1.00 90.12 152 THR A C 1
ATOM 1120 O O . THR A 1 152 ? 9.210 -15.418 0.559 1.00 90.12 152 THR A O 1
ATOM 1123 N N . THR A 1 153 ? 9.643 -16.416 2.535 1.00 87.06 153 THR A N 1
ATOM 1124 C CA . THR A 1 153 ? 10.848 -15.638 2.805 1.00 87.06 153 THR A CA 1
ATOM 1125 C C . THR A 1 153 ? 11.867 -15.847 1.691 1.00 87.06 153 THR A C 1
ATOM 1127 O O . THR A 1 153 ? 12.232 -16.966 1.323 1.00 87.06 153 THR A O 1
ATOM 1130 N N . GLY A 1 154 ? 12.318 -14.742 1.106 1.00 77.00 154 GLY A N 1
ATOM 1131 C CA . GLY A 1 154 ? 13.409 -14.757 0.147 1.00 77.00 154 GLY A CA 1
ATOM 1132 C C . GLY A 1 154 ? 14.733 -14.668 0.890 1.00 77.00 154 GLY A C 1
ATOM 1133 O O . GLY A 1 154 ? 14.927 -13.781 1.716 1.00 77.00 154 GLY A O 1
ATOM 1134 N N . THR A 1 155 ? 15.700 -15.519 0.559 1.00 67.56 155 THR A N 1
ATOM 1135 C CA . 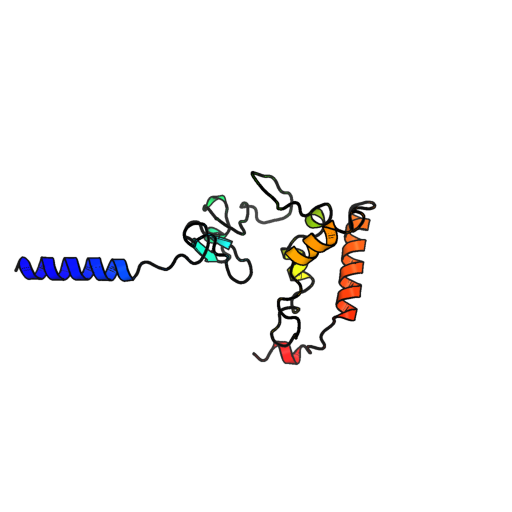THR A 1 155 ? 17.078 -15.365 1.047 1.00 67.56 155 THR A CA 1
ATOM 1136 C C . THR A 1 155 ? 17.810 -14.280 0.248 1.00 67.56 155 THR A C 1
ATOM 1138 O O . THR A 1 155 ? 18.792 -14.559 -0.441 1.00 67.56 155 THR A O 1
ATOM 1141 N N . ILE A 1 156 ? 17.322 -13.037 0.289 1.00 63.44 156 ILE A N 1
ATOM 1142 C CA . ILE A 1 156 ? 18.098 -11.881 -0.168 1.00 63.44 156 ILE A CA 1
ATOM 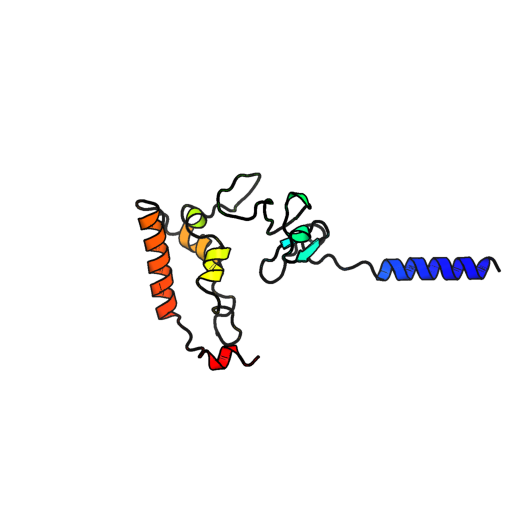1143 C C . ILE A 1 156 ? 18.993 -11.489 1.004 1.00 63.44 156 ILE A C 1
ATOM 1145 O O . ILE A 1 156 ? 18.531 -10.988 2.025 1.00 63.44 156 ILE A O 1
ATOM 1149 N N . THR A 1 157 ? 20.286 -11.781 0.898 1.00 59.84 157 THR A N 1
ATOM 1150 C CA . THR A 1 157 ? 21.256 -11.326 1.894 1.00 59.84 157 THR A CA 1
ATOM 1151 C C . THR A 1 157 ? 21.396 -9.806 1.801 1.00 59.84 157 THR A C 1
ATOM 1153 O O . THR A 1 157 ? 21.305 -9.243 0.713 1.00 59.84 157 THR A O 1
ATOM 1156 N N . MET A 1 158 ? 21.665 -9.128 2.923 1.00 57.22 158 MET A N 1
ATOM 1157 C CA . MET A 1 158 ? 21.905 -7.672 2.943 1.00 57.22 158 MET A CA 1
ATOM 1158 C C . MET A 1 158 ? 22.999 -7.238 1.946 1.00 57.22 158 MET A C 1
ATOM 1160 O O . MET A 1 158 ? 22.934 -6.143 1.405 1.00 57.22 158 MET A O 1
ATOM 1164 N N . ALA A 1 159 ? 23.947 -8.127 1.623 1.00 55.62 159 ALA A N 1
ATOM 1165 C CA . ALA A 1 159 ? 24.968 -7.904 0.596 1.00 55.62 159 ALA A CA 1
ATOM 1166 C C . ALA A 1 159 ? 24.402 -7.748 -0.834 1.00 55.62 159 ALA A C 1
ATOM 1168 O O . ALA A 1 159 ? 25.031 -7.113 -1.674 1.00 55.62 159 ALA A O 1
ATOM 1169 N N . ASN A 1 160 ? 23.221 -8.310 -1.112 1.00 54.97 160 ASN A N 1
ATOM 1170 C CA . ASN A 1 160 ? 22.537 -8.223 -2.404 1.00 54.97 160 ASN A CA 1
ATOM 1171 C C . ASN A 1 160 ? 21.582 -7.018 -2.502 1.00 54.97 160 ASN A C 1
ATOM 1173 O O . ASN A 1 160 ? 21.063 -6.762 -3.584 1.00 54.97 160 ASN A O 1
ATOM 1177 N N . LEU A 1 161 ? 21.331 -6.293 -1.402 1.00 56.03 161 LEU A N 1
ATOM 1178 C CA . LEU A 1 161 ? 20.529 -5.058 -1.402 1.00 56.03 161 LEU A CA 1
ATOM 1179 C C . LEU A 1 161 ? 21.371 -3.812 -1.736 1.00 56.03 161 LEU A C 1
ATOM 1181 O O . LEU A 1 161 ? 20.820 -2.791 -2.133 1.00 56.03 161 LEU A O 1
ATOM 1185 N N . GLU A 1 162 ? 22.699 -3.895 -1.604 1.00 55.94 162 GLU A N 1
ATOM 1186 C CA . GLU A 1 162 ? 23.630 -2.778 -1.836 1.00 55.94 162 GLU A CA 1
ATOM 1187 C C . GLU A 1 162 ? 24.299 -2.789 -3.225 1.00 55.94 162 GLU A C 1
ATOM 1189 O O . GLU A 1 162 ? 25.114 -1.913 -3.514 1.00 55.94 162 GLU A O 1
ATOM 1194 N N . ASN A 1 163 ? 23.971 -3.744 -4.103 1.00 49.38 163 ASN A N 1
ATOM 1195 C CA . ASN A 1 163 ? 24.473 -3.775 -5.482 1.00 49.38 163 ASN A CA 1
ATOM 1196 C C . ASN A 1 163 ? 23.308 -3.737 -6.491 1.00 49.38 163 ASN A C 1
ATOM 1198 O O . ASN A 1 163 ? 22.677 -4.776 -6.709 1.00 49.38 163 ASN A O 1
ATOM 1202 N N . PRO A 1 164 ? 22.994 -2.557 -7.065 1.00 53.91 164 PRO A N 1
ATOM 1203 C CA . PRO A 1 164 ? 22.014 -2.426 -8.142 1.00 53.91 164 PRO A CA 1
ATOM 1204 C C . PRO A 1 164 ? 22.473 -3.086 -9.450 1.00 53.91 164 PRO A C 1
ATOM 1206 O O . PRO A 1 164 ? 23.697 -3.116 -9.719 1.00 53.91 164 PRO A O 1
#